Protein AF-A0A7S0AL42-F1 (afdb_monomer_lite)

Radius of gyration: 21.41 Å; chains: 1; bounding box: 40×46×56 Å

Structure (mmCIF, N/CA/C/O backbone):
data_AF-A0A7S0AL42-F1
#
_entry.id   AF-A0A7S0AL42-F1
#
loop_
_atom_site.group_PDB
_atom_site.id
_atom_site.type_symbol
_atom_site.label_atom_id
_atom_site.label_alt_id
_atom_site.label_comp_id
_atom_site.label_asym_id
_atom_site.label_entity_id
_atom_site.label_seq_id
_atom_site.pdbx_PDB_ins_code
_atom_site.Cartn_x
_atom_site.Cartn_y
_atom_site.Cartn_z
_atom_site.occupancy
_atom_site.B_iso_or_equiv
_atom_site.auth_seq_id
_atom_site.auth_comp_id
_atom_site.auth_asym_id
_atom_site.auth_atom_id
_atom_site.pdbx_PDB_model_num
ATOM 1 N N . GLU A 1 1 ? 21.478 26.767 26.392 1.00 42.59 1 GLU A N 1
ATOM 2 C CA . GLU A 1 1 ? 20.459 26.676 25.331 1.00 42.59 1 GLU A CA 1
ATOM 3 C C . GLU A 1 1 ? 21.160 26.581 23.989 1.00 42.59 1 GLU A C 1
ATOM 5 O O . GLU A 1 1 ? 21.676 27.577 23.501 1.00 42.59 1 GLU A O 1
ATOM 10 N N . MET A 1 2 ? 21.287 25.363 23.461 1.00 35.75 2 MET A N 1
ATOM 11 C CA . MET A 1 2 ? 21.634 25.139 22.058 1.00 35.75 2 MET A CA 1
ATOM 12 C C . MET A 1 2 ? 20.312 25.038 21.303 1.00 35.75 2 MET A C 1
ATOM 14 O O . MET A 1 2 ? 19.436 24.282 21.712 1.00 35.75 2 MET A O 1
ATOM 18 N N . MET A 1 3 ? 20.152 25.865 20.275 1.00 39.38 3 MET A N 1
ATOM 19 C CA . MET A 1 3 ? 19.011 25.812 19.370 1.00 39.38 3 MET A CA 1
ATOM 20 C C . MET A 1 3 ? 19.258 24.675 18.378 1.00 39.38 3 MET A C 1
ATOM 22 O O . MET A 1 3 ? 20.154 24.785 17.543 1.00 39.38 3 MET A O 1
ATOM 26 N N . ASP A 1 4 ? 18.471 23.606 18.479 1.00 40.88 4 ASP A N 1
ATOM 27 C CA . ASP A 1 4 ? 18.346 22.609 17.420 1.00 40.88 4 ASP A CA 1
ATOM 28 C C . ASP A 1 4 ? 17.521 23.237 16.295 1.00 40.88 4 ASP A C 1
ATOM 30 O O . ASP A 1 4 ? 16.303 23.398 16.390 1.00 40.88 4 ASP A O 1
ATOM 34 N N . ALA A 1 5 ? 18.215 23.676 15.251 1.00 49.72 5 ALA A N 1
ATOM 35 C CA . ALA A 1 5 ? 17.608 24.117 14.013 1.00 49.72 5 ALA A CA 1
ATOM 36 C C . ALA A 1 5 ? 17.883 23.071 12.933 1.00 49.72 5 ALA A C 1
ATOM 38 O O . ALA A 1 5 ? 19.014 22.613 12.780 1.00 49.72 5 ALA A O 1
ATOM 39 N N . ASP A 1 6 ? 16.836 22.807 12.157 1.00 41.84 6 ASP A N 1
ATOM 40 C CA . ASP A 1 6 ? 16.824 22.074 10.891 1.00 41.84 6 ASP A CA 1
ATOM 41 C C . ASP A 1 6 ? 16.516 20.565 10.977 1.00 41.84 6 ASP A C 1
ATOM 43 O O . ASP A 1 6 ? 17.270 19.701 10.527 1.00 41.84 6 ASP A O 1
ATOM 47 N N . GLU A 1 7 ? 15.309 20.242 11.462 1.00 41.59 7 GLU A N 1
ATOM 48 C CA . GLU A 1 7 ? 14.564 19.082 10.954 1.00 41.59 7 GLU A CA 1
ATOM 49 C C . GLU A 1 7 ? 14.169 19.353 9.493 1.00 41.59 7 GLU A C 1
ATOM 51 O O . GLU A 1 7 ? 13.035 19.709 9.164 1.00 41.59 7 GLU A O 1
ATOM 56 N N . GLY A 1 8 ? 15.148 19.219 8.598 1.00 37.94 8 GLY A N 1
ATOM 57 C CA . GLY A 1 8 ? 14.915 19.231 7.166 1.00 37.94 8 GLY A CA 1
ATOM 58 C C . GLY A 1 8 ? 13.871 18.172 6.818 1.00 37.94 8 GLY A C 1
ATOM 59 O O . GLY A 1 8 ? 14.047 16.988 7.113 1.00 37.94 8 GLY A O 1
ATOM 60 N N . ALA A 1 9 ? 12.775 18.600 6.187 1.00 39.53 9 ALA A N 1
ATOM 61 C CA . ALA A 1 9 ? 11.771 17.701 5.633 1.00 39.53 9 ALA A CA 1
ATOM 62 C C . ALA A 1 9 ? 12.471 16.573 4.850 1.00 39.53 9 ALA A C 1
ATOM 64 O O . ALA A 1 9 ? 13.397 16.871 4.085 1.00 39.53 9 ALA A O 1
ATOM 65 N N . PRO A 1 10 ? 12.067 15.295 5.003 1.00 40.16 10 PRO A N 1
ATOM 66 C CA . PRO A 1 10 ? 12.711 14.208 4.287 1.00 40.16 10 PRO A CA 1
ATOM 67 C C . PRO A 1 10 ? 12.589 14.504 2.797 1.00 40.16 10 PRO A C 1
ATOM 69 O O . PRO A 1 10 ?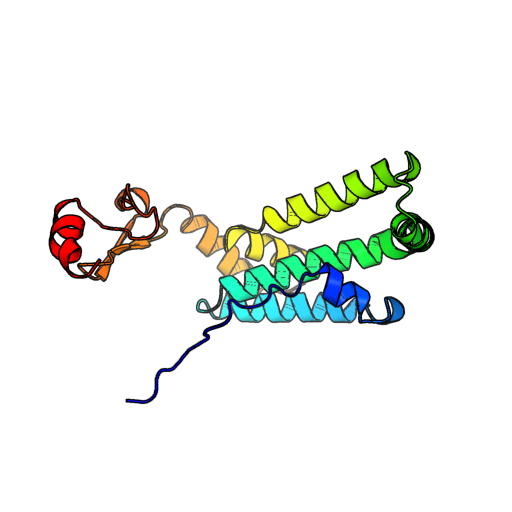 11.487 14.488 2.244 1.00 40.16 10 PRO A O 1
ATOM 72 N N . GLN A 1 11 ? 13.718 14.831 2.159 1.00 42.72 11 GLN A N 1
ATOM 73 C CA . GLN A 1 11 ? 13.777 15.038 0.722 1.00 42.72 11 GLN A CA 1
ATOM 74 C C . GLN A 1 11 ? 13.231 13.765 0.092 1.00 42.72 11 GLN A C 1
ATOM 76 O O . GLN A 1 11 ? 13.840 12.699 0.193 1.00 42.72 11 GLN A O 1
ATOM 81 N N . GLY A 1 12 ? 12.024 13.859 -0.464 1.00 37.91 12 GLY A N 1
ATOM 82 C CA . GLY A 1 12 ? 11.334 12.729 -1.053 1.00 37.91 12 GLY A CA 1
ATOM 83 C C . GLY A 1 12 ? 12.183 12.202 -2.193 1.00 37.91 12 GLY A C 1
ATOM 84 O O . GLY A 1 12 ? 12.142 12.750 -3.291 1.00 37.91 12 GLY A O 1
ATOM 85 N N . PHE A 1 13 ? 12.967 11.161 -1.922 1.00 36.53 13 PHE A N 1
ATOM 86 C CA . PHE A 1 13 ? 13.724 10.449 -2.933 1.00 36.53 13 PHE A CA 1
ATOM 87 C C . PHE A 1 13 ? 12.701 9.890 -3.916 1.00 36.53 13 PHE A C 1
ATOM 89 O O . PHE A 1 13 ? 11.955 8.954 -3.611 1.00 36.53 13 PHE A O 1
ATOM 96 N N . THR A 1 14 ? 12.561 10.550 -5.063 1.00 53.09 14 THR A N 1
ATOM 97 C CA . THR A 1 14 ? 11.543 10.163 -6.032 1.00 53.09 14 THR A CA 1
ATOM 98 C C . THR A 1 14 ? 11.930 8.802 -6.593 1.00 53.09 14 THR A C 1
ATOM 100 O O . THR A 1 14 ? 13.097 8.521 -6.856 1.00 53.09 14 THR A O 1
ATOM 103 N N . PHE A 1 15 ? 10.945 7.936 -6.817 1.00 48.31 15 PHE A N 1
ATOM 104 C CA . PHE A 1 15 ? 11.156 6.645 -7.481 1.00 48.31 15 PHE A CA 1
ATOM 105 C C . PHE A 1 15 ? 11.923 6.799 -8.815 1.00 48.31 15 PHE A C 1
ATOM 107 O O . PHE A 1 15 ? 12.706 5.935 -9.197 1.00 48.31 15 PHE A O 1
ATOM 114 N N . ILE A 1 16 ? 11.757 7.950 -9.474 1.00 44.34 16 ILE A N 1
ATOM 115 C CA . ILE A 1 16 ? 12.491 8.352 -10.676 1.00 44.34 16 ILE A CA 1
ATOM 116 C C . ILE A 1 16 ? 13.994 8.533 -10.399 1.00 44.34 16 ILE A C 1
ATOM 118 O O . ILE A 1 16 ? 14.796 8.065 -11.197 1.00 44.34 16 ILE A O 1
ATOM 122 N N . GLN A 1 17 ? 14.391 9.151 -9.281 1.00 44.81 17 GLN A N 1
ATOM 123 C CA . GLN A 1 17 ? 15.802 9.299 -8.886 1.00 44.81 17 GLN A CA 1
ATOM 124 C C . GLN A 1 17 ? 16.457 7.952 -8.548 1.00 44.81 17 GLN A C 1
ATOM 126 O O . GLN A 1 17 ? 17.592 7.724 -8.955 1.00 44.81 17 GLN A O 1
ATOM 131 N N . TYR A 1 18 ? 15.730 7.035 -7.897 1.00 52.94 18 TYR A N 1
ATOM 132 C CA . TYR A 1 18 ? 16.203 5.660 -7.669 1.00 52.94 18 TYR A CA 1
ATOM 133 C C . TYR A 1 18 ? 16.461 4.922 -8.989 1.00 52.94 18 TYR A C 1
ATOM 135 O O . TYR A 1 18 ? 17.535 4.365 -9.200 1.00 52.94 18 TYR A O 1
ATOM 143 N N . CYS A 1 19 ? 15.510 5.000 -9.923 1.00 51.09 19 CYS A N 1
ATOM 144 C CA . CYS A 1 19 ? 15.640 4.374 -11.239 1.00 51.09 19 CYS A CA 1
ATOM 145 C C . CYS A 1 19 ? 16.678 5.060 -12.147 1.00 51.09 19 CYS A C 1
ATOM 147 O O . CYS A 1 19 ? 17.122 4.455 -13.118 1.00 51.09 19 CYS A O 1
ATOM 149 N N . ALA A 1 20 ? 17.035 6.320 -11.879 1.00 50.38 20 ALA A N 1
ATOM 150 C CA . ALA A 1 20 ? 18.014 7.072 -12.663 1.00 50.38 20 ALA A CA 1
ATOM 151 C C . ALA A 1 20 ? 19.469 6.835 -12.217 1.00 50.38 20 ALA A C 1
ATOM 153 O O . ALA A 1 20 ? 20.377 7.111 -13.000 1.00 50.38 20 ALA A O 1
ATOM 154 N N . GLY A 1 21 ? 19.687 6.362 -10.982 1.00 50.59 21 GLY A N 1
ATOM 155 C CA . GLY A 1 21 ? 21.017 6.117 -10.409 1.00 50.59 21 GLY A CA 1
ATOM 156 C C . GLY A 1 21 ? 21.540 4.686 -10.576 1.00 50.59 21 GLY A C 1
ATOM 157 O O . GLY A 1 21 ? 22.752 4.492 -10.605 1.00 50.59 21 GLY A O 1
ATOM 158 N N . HIS A 1 22 ? 20.653 3.698 -10.723 1.00 51.69 22 HIS A N 1
ATOM 159 C CA . HIS A 1 22 ? 21.032 2.314 -11.014 1.00 51.69 22 HIS A CA 1
ATOM 160 C C . HIS A 1 22 ? 21.021 2.052 -12.522 1.00 51.69 22 HIS A C 1
ATOM 162 O O . HIS A 1 22 ? 20.124 2.501 -13.241 1.00 51.69 22 HIS A O 1
ATOM 168 N N . ASN A 1 23 ? 22.005 1.297 -13.017 1.00 55.41 23 ASN A N 1
ATOM 169 C CA . ASN A 1 23 ? 21.931 0.749 -14.367 1.00 55.41 23 ASN A CA 1
ATOM 170 C C . ASN A 1 23 ? 20.667 -0.119 -14.439 1.00 55.41 23 ASN A C 1
ATOM 172 O O . ASN A 1 23 ? 20.564 -1.112 -13.729 1.00 55.41 23 ASN A O 1
ATOM 176 N N . GLN A 1 24 ? 19.717 0.221 -15.316 1.00 53.25 24 GLN A N 1
ATOM 177 C CA . GLN A 1 24 ? 18.471 -0.543 -15.518 1.00 53.25 24 GLN A CA 1
ATOM 178 C C . GLN A 1 24 ? 18.698 -2.042 -15.797 1.00 53.25 24 GLN A C 1
ATOM 180 O O . GLN A 1 24 ? 17.764 -2.827 -15.690 1.00 53.25 24 GLN A O 1
ATOM 185 N N . ASN A 1 25 ? 19.930 -2.436 -16.132 1.00 55.72 25 ASN A N 1
ATOM 186 C CA . ASN A 1 25 ? 20.353 -3.818 -16.332 1.00 55.72 25 ASN A CA 1
ATOM 187 C C . ASN A 1 25 ? 20.430 -4.653 -15.034 1.00 55.72 25 ASN A C 1
ATOM 189 O O . ASN A 1 25 ? 20.665 -5.850 -15.133 1.00 55.72 25 ASN A O 1
ATOM 193 N N . GLU A 1 26 ? 20.257 -4.054 -13.851 1.00 65.88 26 GLU A N 1
ATOM 194 C CA . GLU A 1 26 ? 20.280 -4.755 -12.551 1.00 65.88 26 GLU A CA 1
ATOM 195 C C . GLU A 1 26 ? 18.881 -4.973 -11.951 1.00 65.88 26 GLU A C 1
ATOM 197 O O . GLU A 1 26 ? 18.748 -5.606 -10.909 1.00 65.88 26 GLU A O 1
ATOM 202 N N . ILE A 1 27 ? 17.826 -4.440 -12.581 1.00 75.94 27 ILE A N 1
ATOM 203 C CA . ILE A 1 27 ? 16.450 -4.669 -12.128 1.00 75.94 27 ILE A CA 1
ATOM 204 C C . ILE A 1 27 ? 15.953 -5.960 -12.769 1.00 75.94 27 ILE A C 1
ATOM 206 O O . ILE A 1 27 ? 15.499 -5.954 -13.914 1.00 75.94 27 ILE A O 1
ATOM 210 N N . ASP A 1 28 ? 16.032 -7.054 -12.022 1.00 84.62 28 ASP A N 1
ATOM 211 C CA . ASP A 1 28 ? 15.552 -8.366 -12.438 1.00 84.62 28 ASP A CA 1
ATOM 212 C C . ASP A 1 28 ? 14.294 -8.806 -11.671 1.00 84.62 28 ASP A C 1
ATOM 214 O O . ASP A 1 28 ? 13.789 -8.133 -10.760 1.00 84.62 28 ASP A O 1
ATOM 218 N N . ASP A 1 29 ? 13.746 -9.944 -12.097 1.00 88.81 29 ASP A N 1
ATOM 219 C CA . ASP A 1 29 ? 12.576 -10.546 -11.465 1.00 88.81 29 ASP A CA 1
ATOM 220 C C . ASP A 1 29 ? 12.865 -10.949 -10.009 1.00 88.81 29 ASP A C 1
ATOM 222 O O . ASP A 1 29 ? 11.959 -10.866 -9.175 1.00 88.81 29 ASP A O 1
ATOM 226 N N . ASP A 1 30 ? 14.108 -11.301 -9.668 1.00 89.75 30 ASP A N 1
ATOM 227 C CA . ASP A 1 30 ? 14.500 -11.709 -8.316 1.00 89.75 30 ASP A CA 1
ATOM 228 C C . ASP A 1 30 ? 14.372 -10.546 -7.327 1.00 89.75 30 ASP A C 1
ATOM 230 O O . ASP A 1 30 ? 13.794 -10.713 -6.248 1.00 89.75 30 ASP A O 1
ATOM 234 N N . MET A 1 31 ? 14.792 -9.335 -7.707 1.00 90.38 31 MET A N 1
ATOM 235 C CA . MET A 1 31 ? 14.595 -8.145 -6.874 1.00 90.38 31 MET A CA 1
ATOM 236 C C . MET A 1 31 ? 13.104 -7.833 -6.659 1.00 90.38 31 MET A C 1
ATOM 238 O O . MET A 1 31 ? 12.690 -7.465 -5.554 1.00 90.38 31 MET A O 1
ATOM 242 N N . ILE A 1 32 ? 12.265 -8.000 -7.690 1.00 93.25 32 ILE A N 1
ATOM 243 C CA . ILE A 1 32 ? 10.809 -7.813 -7.564 1.00 93.25 32 ILE A CA 1
ATOM 244 C C . ILE A 1 32 ? 10.222 -8.841 -6.589 1.00 93.25 32 ILE A C 1
ATOM 246 O O . ILE A 1 32 ? 9.366 -8.490 -5.769 1.00 93.25 32 ILE A O 1
ATOM 250 N N . GLN A 1 33 ? 10.669 -10.097 -6.658 1.00 92.62 33 GLN A N 1
ATOM 251 C CA . GLN A 1 33 ? 10.231 -11.144 -5.737 1.00 92.62 33 GLN A CA 1
ATOM 252 C C . GLN A 1 33 ? 10.698 -10.882 -4.305 1.00 92.62 33 GLN A C 1
ATOM 254 O O . GLN A 1 33 ? 9.899 -11.043 -3.383 1.00 92.62 33 GLN A O 1
ATOM 259 N N . LEU A 1 34 ? 11.929 -10.403 -4.111 1.00 93.00 34 LEU A N 1
ATOM 260 C CA . LEU A 1 34 ? 12.450 -10.035 -2.795 1.00 93.00 34 LEU A CA 1
ATOM 261 C C . LEU A 1 34 ? 11.607 -8.926 -2.150 1.00 93.00 34 LEU A C 1
ATOM 263 O O . LEU A 1 34 ? 11.131 -9.087 -1.031 1.00 93.00 34 LEU A O 1
ATOM 267 N N . LEU A 1 35 ? 11.301 -7.855 -2.889 1.00 94.00 35 LEU A N 1
ATOM 268 C CA . LEU A 1 35 ? 10.435 -6.776 -2.397 1.00 94.00 35 LEU A CA 1
ATOM 269 C C . LEU A 1 35 ? 9.028 -7.262 -2.031 1.00 94.00 35 LEU A C 1
ATOM 271 O O . LEU A 1 35 ? 8.426 -6.775 -1.073 1.00 94.00 35 LEU A O 1
ATOM 275 N N . ARG A 1 36 ? 8.476 -8.209 -2.798 1.00 95.12 36 ARG A N 1
ATOM 276 C CA . ARG A 1 36 ? 7.182 -8.828 -2.481 1.00 95.12 36 ARG A CA 1
ATOM 277 C C . ARG A 1 36 ? 7.275 -9.689 -1.223 1.00 95.12 36 ARG A C 1
ATOM 279 O O . ARG A 1 36 ? 6.356 -9.634 -0.412 1.00 95.12 36 ARG A O 1
ATOM 286 N N . ALA A 1 37 ? 8.354 -10.449 -1.046 1.00 93.81 37 ALA A N 1
ATOM 287 C CA . ALA A 1 37 ? 8.590 -11.247 0.153 1.00 93.81 37 ALA A CA 1
ATOM 288 C C . ALA A 1 37 ? 8.738 -10.360 1.400 1.00 93.81 37 ALA A C 1
ATOM 290 O O . ALA A 1 37 ? 8.083 -10.615 2.409 1.00 93.81 37 ALA A O 1
ATOM 291 N N . ASP A 1 38 ? 9.488 -9.264 1.311 1.00 93.56 38 ASP A N 1
ATOM 292 C CA . ASP A 1 38 ? 9.618 -8.298 2.405 1.00 93.56 38 ASP A CA 1
ATOM 293 C C . ASP A 1 38 ? 8.280 -7.622 2.722 1.00 93.56 38 ASP A C 1
ATOM 295 O O . ASP A 1 38 ? 7.902 -7.494 3.885 1.00 93.56 38 ASP A O 1
ATOM 299 N N . ALA A 1 39 ? 7.490 -7.281 1.698 1.00 94.44 39 ALA A N 1
ATOM 300 C CA . ALA A 1 39 ? 6.140 -6.760 1.896 1.00 94.44 39 ALA A CA 1
ATOM 301 C C . ALA A 1 39 ? 5.213 -7.775 2.595 1.00 94.44 39 ALA A C 1
ATOM 303 O O . ALA A 1 39 ? 4.377 -7.381 3.412 1.00 94.44 39 ALA A O 1
ATOM 304 N N . VAL A 1 40 ? 5.356 -9.074 2.293 1.00 94.56 40 VAL A N 1
ATOM 305 C CA . VAL A 1 40 ? 4.648 -10.164 2.988 1.00 94.56 40 VAL A CA 1
ATOM 306 C C . VAL A 1 40 ? 5.081 -10.241 4.452 1.00 94.56 40 VAL A C 1
ATOM 308 O O . VAL A 1 40 ? 4.235 -10.379 5.330 1.00 94.56 40 VAL A O 1
ATOM 311 N N . ASN A 1 41 ? 6.374 -10.124 4.741 1.00 93.19 41 ASN A N 1
ATOM 312 C CA . ASN A 1 41 ? 6.860 -10.144 6.118 1.00 93.19 41 ASN A CA 1
ATOM 313 C C . ASN A 1 41 ? 6.329 -8.940 6.912 1.00 93.19 41 ASN A C 1
ATOM 315 O O . ASN A 1 41 ? 5.794 -9.121 8.005 1.00 93.19 41 ASN A O 1
ATOM 319 N N . SER A 1 42 ? 6.372 -7.729 6.343 1.00 93.06 42 SER A N 1
ATOM 320 C CA . SER A 1 42 ? 5.836 -6.531 7.003 1.00 93.06 42 SER A CA 1
ATOM 321 C C . SER A 1 42 ? 4.328 -6.621 7.269 1.00 93.06 42 SER A C 1
ATOM 323 O O . SER A 1 42 ? 3.888 -6.215 8.343 1.00 93.06 42 SER A O 1
ATOM 325 N N . ILE A 1 43 ? 3.523 -7.175 6.346 1.00 92.44 43 ILE A N 1
ATOM 326 C CA . ILE A 1 43 ? 2.068 -7.295 6.571 1.00 92.44 43 ILE A CA 1
ATOM 327 C C . ILE A 1 43 ? 1.721 -8.368 7.612 1.00 92.44 43 ILE A C 1
ATOM 329 O O . ILE A 1 43 ? 0.769 -8.198 8.367 1.00 92.44 43 ILE A O 1
ATOM 333 N N . LEU A 1 44 ? 2.494 -9.459 7.688 1.00 91.88 44 LEU A N 1
ATOM 334 C CA . LEU A 1 44 ? 2.297 -10.508 8.698 1.00 91.88 44 LEU A CA 1
ATOM 335 C C . LEU A 1 44 ? 2.649 -10.035 10.114 1.00 91.88 44 LEU A C 1
ATOM 337 O O . LEU A 1 44 ? 2.114 -10.563 11.084 1.00 91.88 44 LEU A O 1
ATOM 341 N N . ASN A 1 45 ? 3.515 -9.030 10.237 1.00 89.56 45 ASN A N 1
ATOM 342 C CA . ASN A 1 45 ? 3.913 -8.480 11.529 1.00 89.56 45 ASN A CA 1
ATOM 343 C C . ASN A 1 45 ? 2.914 -7.454 12.102 1.00 89.56 45 ASN A C 1
ATOM 345 O O . ASN A 1 45 ? 3.099 -7.032 13.239 1.00 89.56 45 ASN A O 1
ATOM 349 N N . HIS A 1 46 ? 1.861 -7.062 11.365 1.00 74.75 46 HIS A N 1
ATOM 350 C CA . HIS A 1 46 ? 0.772 -6.137 11.761 1.00 74.75 46 HIS A CA 1
ATOM 351 C C . HIS A 1 46 ? 1.178 -4.738 12.288 1.00 74.75 46 HIS A C 1
ATOM 353 O O . HIS A 1 46 ? 0.321 -3.874 12.462 1.00 74.75 46 HIS A O 1
ATOM 359 N N . SER A 1 47 ? 2.460 -4.474 12.538 1.00 68.12 47 SER A N 1
ATOM 360 C CA . SER A 1 47 ? 2.992 -3.195 13.020 1.00 68.12 47 SER A CA 1
ATOM 361 C C . SER A 1 47 ? 3.486 -2.285 11.894 1.00 68.12 47 SER A C 1
ATOM 363 O O . SER A 1 47 ? 3.817 -1.128 12.144 1.00 68.12 47 SER A O 1
ATOM 365 N N . GLU A 1 48 ? 3.536 -2.784 10.655 1.00 76.94 48 GLU A N 1
ATOM 366 C CA . GLU A 1 48 ? 4.228 -2.130 9.539 1.00 76.94 48 GLU A CA 1
ATOM 367 C C . GLU A 1 48 ? 3.396 -2.047 8.249 1.00 76.94 48 GLU A C 1
ATOM 369 O O . GLU A 1 48 ? 3.933 -2.104 7.138 1.00 76.94 48 GLU A O 1
ATOM 374 N N . ASP A 1 49 ? 2.082 -1.845 8.358 1.00 80.81 49 ASP A N 1
ATOM 375 C CA . ASP A 1 49 ? 1.190 -1.721 7.192 1.00 80.81 49 ASP A CA 1
ATOM 376 C C . ASP A 1 49 ? 1.660 -0.652 6.188 1.00 80.81 49 ASP A C 1
ATOM 378 O O . ASP A 1 49 ? 1.532 -0.814 4.968 1.00 80.81 49 ASP A O 1
ATOM 382 N N . GLY A 1 50 ? 2.256 0.437 6.688 1.00 87.62 50 GLY A N 1
ATOM 383 C CA . GLY A 1 50 ? 2.857 1.483 5.859 1.00 87.62 50 GLY A CA 1
ATOM 384 C C . GLY A 1 50 ? 4.058 0.994 5.042 1.00 87.62 50 GLY A C 1
ATOM 385 O O . GLY A 1 50 ? 4.178 1.340 3.862 1.00 87.62 50 GLY A O 1
ATOM 386 N N . MET A 1 51 ? 4.917 0.154 5.630 1.00 90.19 51 MET A N 1
ATOM 387 C CA . MET A 1 51 ? 6.075 -0.420 4.940 1.00 90.19 51 MET A CA 1
ATOM 388 C C . MET A 1 51 ? 5.632 -1.458 3.910 1.00 90.19 51 MET A C 1
ATOM 390 O O . MET A 1 51 ? 6.034 -1.365 2.749 1.00 90.19 51 MET A O 1
ATOM 394 N N . ALA A 1 52 ? 4.731 -2.372 4.289 1.00 93.50 52 ALA A N 1
ATOM 395 C CA . ALA A 1 52 ? 4.174 -3.374 3.379 1.00 93.50 52 ALA A CA 1
ATOM 396 C C . ALA A 1 52 ? 3.586 -2.719 2.119 1.00 93.50 52 ALA A C 1
ATOM 398 O O . ALA A 1 52 ? 3.863 -3.132 0.990 1.00 93.50 52 ALA A O 1
ATOM 399 N N . ARG A 1 53 ? 2.834 -1.626 2.300 1.00 93.75 53 ARG A N 1
ATOM 400 C CA . ARG A 1 53 ? 2.283 -0.825 1.202 1.00 93.75 53 ARG A CA 1
ATOM 401 C C . ARG A 1 53 ? 3.367 -0.200 0.330 1.00 93.75 53 ARG A C 1
ATOM 403 O O . ARG A 1 53 ? 3.278 -0.264 -0.898 1.00 93.75 53 ARG A O 1
ATOM 410 N N . LYS A 1 54 ? 4.383 0.418 0.940 1.00 92.06 54 LYS A N 1
ATOM 411 C CA . LYS A 1 54 ? 5.493 1.058 0.219 1.00 92.06 54 LYS A CA 1
ATOM 412 C C . LYS A 1 54 ? 6.235 0.042 -0.650 1.00 92.06 54 LYS A C 1
ATOM 414 O O . LYS A 1 54 ? 6.404 0.288 -1.844 1.00 92.06 54 LYS A O 1
ATOM 419 N N . LEU A 1 55 ? 6.598 -1.106 -0.083 1.00 93.50 55 LEU A N 1
ATOM 420 C CA . LEU A 1 55 ? 7.293 -2.190 -0.779 1.00 93.50 55 LEU A CA 1
ATOM 421 C C . LEU A 1 55 ? 6.442 -2.778 -1.913 1.00 93.50 55 LEU A C 1
ATOM 423 O O . LEU A 1 55 ? 6.918 -2.886 -3.042 1.00 93.50 55 LEU A O 1
ATOM 427 N N . ALA A 1 56 ? 5.154 -3.047 -1.671 1.00 94.81 56 ALA A N 1
ATOM 428 C CA . ALA A 1 56 ? 4.237 -3.543 -2.699 1.00 94.81 56 ALA A CA 1
ATOM 429 C C . ALA A 1 56 ? 4.096 -2.575 -3.890 1.00 94.81 56 ALA A C 1
ATOM 431 O O . ALA A 1 56 ? 4.109 -3.005 -5.047 1.00 94.81 56 ALA A O 1
ATOM 432 N N . ARG A 1 57 ? 4.010 -1.263 -3.623 1.00 93.62 57 ARG A N 1
ATOM 433 C CA . ARG A 1 57 ? 3.961 -0.217 -4.659 1.00 93.62 57 ARG A CA 1
ATOM 434 C C . ARG A 1 57 ? 5.257 -0.138 -5.464 1.00 93.62 57 ARG A C 1
ATOM 436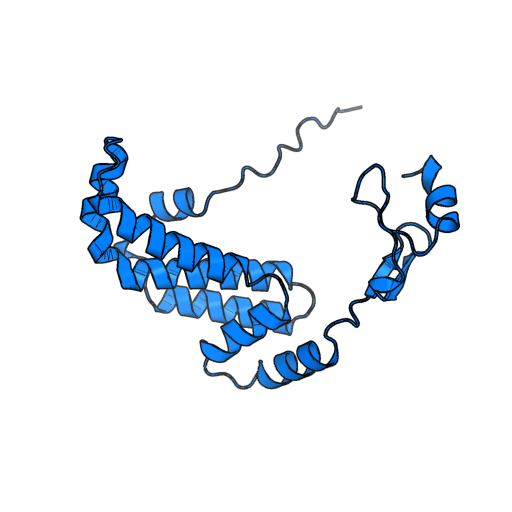 O O . ARG A 1 57 ? 5.194 0.047 -6.677 1.00 93.62 57 ARG A O 1
ATOM 443 N N . ILE A 1 58 ? 6.415 -0.270 -4.813 1.00 90.94 58 ILE A N 1
ATOM 444 C CA . ILE A 1 58 ? 7.717 -0.310 -5.496 1.00 90.94 58 ILE A CA 1
ATOM 445 C C . ILE A 1 58 ? 7.784 -1.549 -6.396 1.00 90.94 58 ILE A C 1
ATOM 447 O O . ILE A 1 58 ? 8.030 -1.400 -7.590 1.00 90.94 58 ILE A O 1
ATOM 451 N N . ALA A 1 59 ? 7.466 -2.736 -5.871 1.00 93.19 59 ALA A N 1
ATOM 452 C CA . ALA A 1 59 ? 7.468 -3.983 -6.637 1.00 93.19 59 ALA A CA 1
ATOM 453 C C . ALA A 1 59 ? 6.565 -3.911 -7.881 1.00 93.19 59 ALA A C 1
ATOM 455 O O . ALA A 1 59 ? 6.979 -4.305 -8.966 1.00 93.19 59 ALA A O 1
ATOM 456 N N . LEU A 1 60 ? 5.353 -3.357 -7.752 1.00 92.12 60 LEU A N 1
ATOM 457 C CA . LEU A 1 60 ? 4.435 -3.190 -8.884 1.00 92.12 60 LEU A CA 1
ATOM 458 C C . LEU A 1 60 ? 4.995 -2.235 -9.953 1.00 92.12 60 LEU A C 1
ATOM 460 O O . LEU A 1 60 ? 4.837 -2.473 -11.150 1.00 92.12 60 LEU A O 1
ATOM 464 N N . ARG A 1 61 ? 5.638 -1.135 -9.542 1.00 87.94 61 ARG A N 1
ATOM 465 C CA . ARG A 1 61 ? 6.248 -0.187 -10.487 1.00 87.94 61 ARG A CA 1
ATOM 466 C C . ARG A 1 61 ? 7.453 -0.803 -11.194 1.00 87.94 61 ARG A C 1
ATOM 468 O O . ARG A 1 61 ? 7.600 -0.597 -12.395 1.00 87.94 61 ARG A O 1
ATOM 475 N N . LEU A 1 62 ? 8.266 -1.579 -10.481 1.00 87.56 62 LEU A N 1
ATOM 476 C CA . LEU A 1 62 ? 9.401 -2.300 -11.057 1.00 87.56 62 LEU A CA 1
ATOM 477 C C . LEU A 1 62 ? 8.953 -3.386 -12.038 1.00 87.56 62 LEU A C 1
ATOM 479 O O . LEU A 1 62 ? 9.492 -3.440 -13.130 1.00 87.56 62 LEU A O 1
ATOM 483 N N . GLU A 1 63 ? 7.909 -4.157 -11.730 1.00 89.44 63 GLU A N 1
ATOM 484 C CA . GLU A 1 63 ? 7.318 -5.131 -12.667 1.00 89.44 63 GLU A CA 1
ATOM 485 C C . GLU A 1 63 ? 6.848 -4.477 -13.973 1.00 89.44 63 GLU A C 1
ATOM 487 O O . GLU A 1 63 ? 6.981 -5.030 -15.064 1.00 89.44 63 GLU A O 1
ATOM 492 N N . MET A 1 64 ? 6.302 -3.265 -13.890 1.00 85.25 64 MET A N 1
ATOM 493 C CA . MET A 1 64 ? 5.931 -2.511 -15.086 1.00 85.25 64 MET A CA 1
ATOM 494 C C . MET A 1 64 ? 7.168 -2.018 -15.848 1.00 85.25 64 MET A C 1
ATOM 496 O O . MET A 1 64 ? 7.166 -2.010 -17.080 1.00 85.25 64 MET A O 1
ATOM 500 N N . LEU A 1 65 ? 8.230 -1.634 -15.140 1.00 82.38 65 LEU A N 1
ATOM 501 C CA . LEU A 1 65 ? 9.497 -1.273 -15.765 1.00 82.38 65 LEU A CA 1
ATOM 502 C C . LEU A 1 65 ? 10.177 -2.474 -16.421 1.00 82.38 65 LEU A C 1
ATOM 504 O O . LEU A 1 65 ? 10.660 -2.309 -17.528 1.00 82.38 65 LEU A O 1
ATOM 508 N N . THR A 1 66 ? 10.175 -3.670 -15.833 1.00 84.81 66 THR A N 1
ATOM 509 C CA . THR A 1 66 ? 10.775 -4.855 -16.471 1.00 84.81 66 THR A CA 1
ATOM 510 C C . THR A 1 66 ? 9.951 -5.309 -17.670 1.00 84.81 66 THR A C 1
ATOM 512 O O . THR A 1 66 ? 10.491 -5.549 -18.746 1.00 84.81 66 THR A O 1
ATOM 515 N N . LYS A 1 67 ? 8.618 -5.323 -17.545 1.00 85.69 67 LYS A N 1
ATOM 516 C CA . LYS A 1 67 ? 7.724 -5.787 -18.614 1.00 85.69 67 LYS A CA 1
ATOM 517 C C . LYS A 1 67 ? 7.739 -4.914 -19.867 1.00 85.69 67 LYS A C 1
ATOM 519 O O . LYS A 1 67 ? 7.551 -5.422 -20.971 1.00 85.69 67 LYS A O 1
ATOM 524 N N . TYR A 1 68 ? 7.877 -3.603 -19.703 1.00 81.88 68 TYR A N 1
ATOM 525 C CA . TYR A 1 68 ? 7.782 -2.660 -20.819 1.00 81.88 68 TYR A CA 1
ATOM 526 C C . TYR A 1 68 ? 9.098 -1.892 -21.066 1.00 81.88 68 TYR A C 1
ATOM 528 O O . TYR A 1 68 ? 9.209 -1.188 -22.065 1.00 81.88 68 TYR A O 1
ATOM 536 N N . GLY A 1 69 ? 10.102 -2.067 -20.198 1.00 77.12 69 GLY A N 1
ATOM 537 C CA . GLY A 1 69 ? 11.414 -1.400 -20.141 1.00 77.12 69 GLY A CA 1
ATOM 538 C C . GLY A 1 69 ? 12.106 -1.198 -21.471 1.00 77.12 69 GLY A C 1
ATOM 539 O O . GLY A 1 69 ? 12.461 -0.077 -21.839 1.00 77.12 69 GLY A O 1
ATOM 540 N N . ASP A 1 70 ? 12.268 -2.290 -22.210 1.00 79.25 70 ASP A N 1
ATOM 541 C CA . ASP A 1 70 ? 12.998 -2.287 -23.474 1.00 79.25 70 ASP A CA 1
ATOM 542 C C . ASP A 1 70 ? 12.300 -1.463 -24.558 1.00 79.25 70 ASP A C 1
ATOM 544 O O . ASP A 1 70 ? 12.969 -0.805 -25.354 1.00 79.25 70 ASP A O 1
ATOM 548 N N . GLN A 1 71 ? 10.964 -1.407 -24.537 1.00 73.31 71 GLN A N 1
ATOM 549 C CA . GLN A 1 71 ? 10.187 -0.548 -25.436 1.00 73.31 71 GLN A CA 1
ATOM 550 C C . GLN A 1 71 ? 10.373 0.941 -25.095 1.00 73.31 71 GLN A C 1
ATOM 552 O O . GLN A 1 71 ? 10.157 1.802 -25.946 1.00 73.31 71 GLN A O 1
ATOM 557 N N . TRP A 1 72 ? 10.804 1.259 -23.867 1.00 69.75 72 TRP A N 1
ATOM 558 C CA . TRP A 1 72 ? 10.981 2.632 -23.388 1.00 69.75 72 TRP A CA 1
ATOM 559 C C . TRP A 1 72 ? 12.397 3.185 -23.549 1.00 69.75 72 TRP A C 1
ATOM 561 O O . TRP A 1 72 ? 12.553 4.406 -23.546 1.00 69.75 72 TRP A O 1
ATOM 571 N N . LYS A 1 73 ? 13.433 2.342 -23.676 1.00 72.12 73 LYS A N 1
ATOM 572 C CA . LYS A 1 73 ? 14.839 2.794 -23.765 1.00 72.12 73 LYS A CA 1
ATOM 573 C C . LYS A 1 73 ? 15.056 3.909 -24.813 1.00 72.12 73 LYS A C 1
ATOM 575 O O . LYS A 1 73 ? 15.660 4.920 -24.450 1.00 72.12 73 LYS A O 1
ATOM 580 N N . PRO A 1 74 ? 14.513 3.823 -26.048 1.00 67.50 74 PRO A N 1
ATOM 581 C CA . PRO A 1 74 ? 14.648 4.891 -27.049 1.00 67.50 74 PRO A CA 1
ATOM 582 C C . PRO A 1 74 ? 13.876 6.172 -26.688 1.00 67.50 74 PRO A C 1
ATOM 584 O O . PRO A 1 74 ? 14.288 7.280 -27.034 1.00 67.50 74 PRO A O 1
ATOM 587 N N . LEU A 1 75 ? 12.762 6.033 -25.966 1.00 63.91 75 LEU A N 1
ATOM 588 C CA . LEU A 1 75 ? 11.871 7.130 -25.585 1.00 63.91 75 LEU A CA 1
ATOM 589 C C . LEU A 1 75 ? 12.439 7.951 -24.417 1.00 63.91 75 LEU A C 1
ATOM 591 O O . LEU A 1 75 ? 12.354 9.177 -24.423 1.00 63.91 75 LEU A O 1
ATOM 595 N N . ILE A 1 76 ? 13.104 7.309 -23.450 1.00 64.12 76 ILE A N 1
ATOM 596 C CA . ILE A 1 76 ? 13.773 7.999 -22.329 1.00 64.12 76 ILE A CA 1
ATOM 597 C C . ILE A 1 76 ? 14.872 8.947 -22.840 1.00 64.12 76 ILE A C 1
ATOM 599 O O . ILE A 1 76 ? 15.021 10.055 -22.316 1.00 64.12 76 ILE A O 1
ATOM 603 N N . SER A 1 77 ? 15.611 8.565 -23.889 1.00 63.78 77 SER A N 1
ATOM 604 C CA . SER A 1 77 ? 16.585 9.462 -24.528 1.00 63.78 77 SER A CA 1
ATOM 605 C C . SER A 1 77 ? 15.943 10.678 -25.202 1.00 63.78 77 SER A C 1
ATOM 607 O O . SER A 1 77 ? 16.545 11.748 -25.199 1.00 63.78 77 SER A O 1
ATOM 609 N N . GLN A 1 78 ? 14.718 10.554 -25.724 1.00 63.94 78 GLN A N 1
ATOM 610 C CA . GLN A 1 78 ? 13.989 11.668 -26.345 1.00 63.94 78 GLN A CA 1
ATOM 611 C C . GLN A 1 78 ? 13.405 12.633 -25.300 1.00 63.94 78 GLN A C 1
ATOM 613 O O . GLN A 1 78 ? 13.457 13.850 -25.485 1.00 63.94 78 GLN A O 1
ATOM 618 N N . VAL A 1 79 ? 12.936 12.119 -24.154 1.00 60.56 79 VAL A N 1
ATOM 619 C CA . VAL A 1 79 ? 12.431 12.939 -23.033 1.00 60.56 79 VAL A CA 1
ATOM 620 C C . VAL A 1 79 ? 13.517 13.865 -22.474 1.00 60.56 79 VAL A C 1
ATOM 622 O O . VAL A 1 79 ? 13.228 15.019 -22.150 1.00 60.56 79 VAL A O 1
ATOM 625 N N . LYS A 1 80 ? 14.783 13.417 -22.430 1.00 59.56 80 LYS A N 1
ATOM 626 C CA . LYS A 1 80 ? 15.925 14.270 -22.041 1.00 59.56 80 LYS A CA 1
ATOM 627 C C . LYS A 1 80 ? 16.075 15.513 -22.932 1.00 59.56 80 LYS A C 1
ATOM 629 O O . LYS A 1 80 ? 16.560 16.535 -22.455 1.00 59.56 80 LYS A O 1
ATOM 634 N N . ASN A 1 81 ? 15.581 15.459 -24.170 1.00 61.59 81 ASN A N 1
ATOM 635 C CA . ASN A 1 81 ? 15.630 16.557 -25.137 1.00 61.59 81 ASN A CA 1
ATOM 636 C C . ASN A 1 81 ? 14.347 17.418 -25.159 1.00 61.59 81 ASN A C 1
ATOM 638 O O . ASN A 1 81 ? 14.207 18.275 -26.028 1.00 61.59 81 ASN A O 1
ATOM 642 N N . ARG A 1 82 ? 13.411 17.218 -24.212 1.00 54.75 82 ARG A N 1
ATOM 643 C CA . ARG A 1 82 ? 12.134 17.958 -24.072 1.00 54.75 82 ARG A CA 1
ATOM 644 C C . ARG A 1 82 ? 11.229 17.972 -25.316 1.00 54.75 82 ARG A C 1
ATOM 646 O O . ARG A 1 82 ? 10.347 18.821 -25.414 1.00 54.75 82 ARG A O 1
ATOM 653 N N . GLN A 1 83 ? 11.384 17.030 -26.242 1.00 58.41 83 GLN A N 1
ATOM 654 C CA . GLN A 1 83 ? 10.400 16.816 -27.302 1.00 58.41 83 GLN A CA 1
ATOM 655 C C . GLN A 1 83 ? 9.376 15.796 -26.808 1.00 58.41 83 GLN A C 1
ATOM 657 O O . GLN A 1 83 ? 9.608 14.591 -26.850 1.00 58.41 83 GLN A O 1
ATOM 662 N N . ALA A 1 84 ? 8.249 16.285 -26.291 1.00 56.31 84 ALA A N 1
ATOM 663 C CA . ALA A 1 84 ? 7.080 15.446 -26.076 1.00 56.31 84 ALA A CA 1
ATOM 664 C C . ALA A 1 84 ? 6.464 15.140 -27.452 1.00 56.31 84 ALA A C 1
ATOM 666 O O . ALA A 1 84 ? 5.651 15.913 -27.949 1.00 56.31 84 ALA A O 1
ATOM 667 N N . SER A 1 85 ? 6.924 14.075 -28.109 1.00 64.00 85 SER A N 1
ATOM 668 C CA . SER A 1 85 ? 6.322 13.586 -29.350 1.00 64.00 85 SER A CA 1
ATOM 669 C C . SER A 1 85 ? 5.037 12.808 -29.044 1.00 64.00 85 SER A C 1
ATOM 671 O O . SER A 1 85 ? 4.898 12.213 -27.972 1.00 64.00 85 SER A O 1
ATOM 673 N N . ASP A 1 86 ? 4.104 12.758 -30.000 1.00 71.75 86 ASP A N 1
ATOM 674 C CA . ASP A 1 86 ? 2.892 11.925 -29.912 1.00 71.75 86 ASP A CA 1
ATOM 675 C C . ASP A 1 86 ? 3.215 1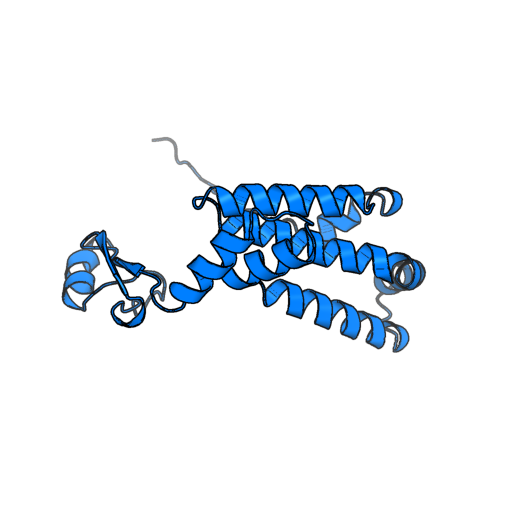0.432 -29.673 1.00 71.75 86 ASP A C 1
ATOM 677 O O . ASP A 1 86 ? 2.397 9.679 -29.139 1.00 71.75 86 ASP A O 1
ATOM 681 N N . GLU A 1 87 ? 4.449 10.011 -29.973 1.00 67.88 87 GLU A N 1
ATOM 682 C CA 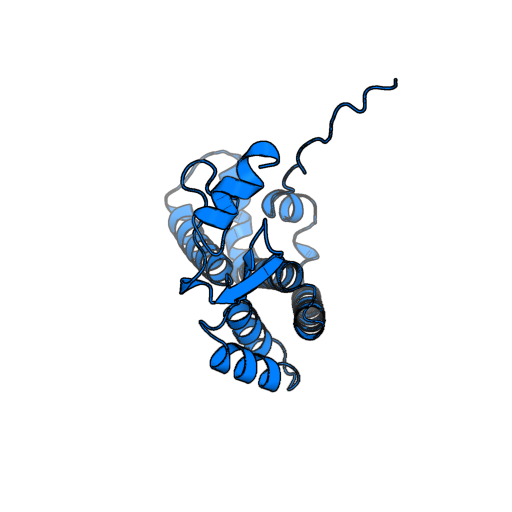. GLU A 1 87 ? 4.987 8.674 -29.703 1.00 67.88 87 GLU A CA 1
ATOM 683 C C . GLU A 1 87 ? 5.115 8.359 -28.197 1.00 67.88 87 GLU A C 1
ATOM 685 O O . GLU A 1 87 ? 5.109 7.190 -27.808 1.00 67.88 87 GLU A O 1
ATOM 690 N N . LEU A 1 88 ? 5.160 9.375 -27.322 1.00 68.31 88 LEU A N 1
ATOM 691 C CA . LEU A 1 88 ? 5.194 9.219 -25.858 1.00 68.31 88 LEU A CA 1
ATOM 692 C C . LEU A 1 88 ? 3.797 9.088 -25.225 1.00 68.31 88 LEU A C 1
ATOM 694 O O . LEU A 1 88 ? 3.677 8.731 -24.049 1.00 68.31 88 LEU A O 1
ATOM 698 N N . LEU A 1 89 ? 2.714 9.341 -25.963 1.00 72.94 89 LEU A N 1
ATOM 699 C CA . LEU A 1 89 ? 1.356 9.270 -25.415 1.00 72.94 89 LEU A CA 1
ATOM 700 C C . LEU A 1 89 ? 0.962 7.845 -24.964 1.00 72.94 89 LEU A C 1
ATOM 702 O O . LEU A 1 89 ? 0.409 7.691 -23.865 1.00 72.94 89 LEU A O 1
ATOM 706 N N . PRO A 1 90 ? 1.275 6.771 -25.722 1.00 74.19 90 PRO A N 1
ATOM 707 C CA . PRO A 1 90 ? 1.067 5.405 -25.253 1.00 74.19 90 PRO A CA 1
ATOM 708 C C . PRO A 1 90 ? 1.854 5.105 -23.972 1.00 74.19 90 PRO A C 1
ATOM 710 O O . PRO A 1 90 ? 1.315 4.430 -23.091 1.00 74.19 90 PRO A O 1
ATOM 713 N N . PHE A 1 91 ? 3.071 5.646 -23.823 1.00 73.19 91 PHE A N 1
ATOM 714 C CA . PHE A 1 91 ? 3.878 5.521 -22.602 1.00 73.19 91 PHE A CA 1
ATOM 715 C C . PHE A 1 91 ? 3.187 6.132 -21.395 1.00 73.19 91 PHE A C 1
ATOM 717 O O . PHE A 1 91 ? 2.926 5.433 -20.412 1.00 73.19 91 PHE A O 1
ATOM 724 N N . ALA A 1 92 ? 2.824 7.410 -21.500 1.00 72.81 92 ALA A N 1
ATOM 725 C CA . ALA A 1 92 ? 2.128 8.124 -20.440 1.00 72.81 92 ALA A CA 1
ATOM 726 C C . ALA A 1 92 ? 0.843 7.388 -20.027 1.00 72.81 92 ALA A C 1
ATOM 728 O O . ALA A 1 92 ? 0.529 7.297 -18.843 1.00 72.81 92 ALA A O 1
ATOM 729 N N . LYS A 1 93 ? 0.142 6.766 -20.984 1.00 80.19 93 LYS A N 1
ATOM 730 C CA . LYS A 1 93 ? -1.053 5.960 -20.711 1.00 80.19 93 LYS A CA 1
ATOM 731 C C . LYS A 1 93 ? -0.749 4.656 -19.962 1.00 80.19 93 LYS A C 1
ATOM 733 O O . LYS A 1 93 ? -1.502 4.296 -19.058 1.00 80.19 93 LYS A O 1
ATOM 738 N N . HIS A 1 94 ? 0.313 3.929 -20.315 1.00 77.50 94 HIS A N 1
ATOM 739 C CA . HIS A 1 94 ? 0.680 2.674 -19.638 1.00 77.50 94 HIS A CA 1
ATOM 740 C C . HIS A 1 94 ? 1.233 2.928 -18.236 1.00 77.50 94 HIS A C 1
ATOM 742 O O . HIS A 1 94 ? 0.802 2.270 -17.287 1.00 77.50 94 HIS A O 1
ATOM 748 N N . MET A 1 95 ? 2.111 3.922 -18.089 1.00 75.25 95 MET A N 1
ATOM 749 C CA . MET A 1 95 ? 2.613 4.355 -16.786 1.00 75.25 95 MET A CA 1
ATOM 750 C C . MET A 1 95 ? 1.508 4.964 -15.934 1.00 75.25 95 MET A C 1
ATOM 752 O O . MET A 1 95 ? 1.413 4.636 -14.761 1.00 75.25 95 MET A O 1
ATOM 756 N N . GLY A 1 96 ? 0.608 5.757 -16.516 1.00 77.38 96 GLY A N 1
ATOM 757 C CA . GLY A 1 96 ? -0.564 6.275 -15.812 1.00 77.38 96 GLY A CA 1
ATOM 758 C C . GLY A 1 96 ? -1.419 5.152 -15.225 1.00 77.38 96 GLY A C 1
ATOM 759 O O . GLY A 1 96 ? -1.783 5.206 -14.056 1.00 77.38 96 GLY A O 1
ATOM 760 N N . LYS A 1 97 ? -1.652 4.070 -15.984 1.00 80.06 97 LYS A N 1
ATOM 761 C CA . LYS A 1 97 ? -2.343 2.872 -15.472 1.00 80.06 97 LYS A CA 1
ATOM 762 C C . LYS A 1 97 ? -1.551 2.145 -14.381 1.00 80.06 97 LYS A C 1
ATOM 764 O O . LYS A 1 97 ? -2.160 1.631 -13.448 1.00 80.06 97 LYS A O 1
ATOM 769 N N . ALA A 1 98 ? -0.226 2.048 -14.504 1.00 76.44 98 ALA A N 1
ATOM 770 C CA . ALA A 1 98 ? 0.638 1.439 -13.487 1.00 76.44 98 ALA A CA 1
ATOM 771 C C . ALA A 1 98 ? 0.591 2.221 -12.175 1.00 76.44 98 ALA A C 1
ATOM 773 O O . ALA A 1 98 ? 0.348 1.649 -11.117 1.00 76.44 98 ALA A O 1
ATOM 774 N N . THR A 1 99 ? 0.787 3.533 -12.275 1.00 77.62 99 THR A N 1
ATOM 775 C CA . THR A 1 99 ? 0.728 4.480 -11.170 1.00 77.62 99 THR A CA 1
ATOM 776 C C . THR A 1 99 ? -0.641 4.425 -10.517 1.00 77.62 99 THR A C 1
ATOM 778 O O . THR A 1 99 ? -0.704 4.142 -9.333 1.00 77.62 99 THR A O 1
ATOM 781 N N . GLN A 1 100 ? -1.726 4.494 -11.293 1.00 81.75 100 GLN A N 1
ATOM 782 C CA . GLN A 1 100 ? -3.083 4.345 -10.768 1.00 81.75 100 GLN A CA 1
ATOM 783 C C . GLN A 1 100 ? -3.279 3.015 -10.024 1.00 81.75 100 GLN A C 1
ATOM 785 O O . GLN A 1 100 ? -3.865 2.990 -8.948 1.00 81.75 100 GLN A O 1
ATOM 790 N N . LYS A 1 101 ? -2.776 1.893 -10.557 1.00 84.31 101 LYS A N 1
ATOM 791 C CA . LYS A 1 101 ? -2.843 0.600 -9.855 1.00 84.31 101 LYS A CA 1
ATOM 792 C C . LYS A 1 101 ? -2.030 0.589 -8.560 1.00 84.31 101 LYS A C 1
ATOM 794 O O . LYS A 1 101 ? -2.478 -0.025 -7.600 1.00 84.31 101 LYS A O 1
ATOM 799 N N . ALA A 1 102 ? -0.853 1.214 -8.543 1.00 84.44 102 ALA A N 1
ATOM 800 C CA . ALA A 1 102 ? -0.027 1.335 -7.344 1.00 84.44 102 ALA A CA 1
ATOM 801 C C . ALA A 1 102 ? -0.706 2.226 -6.301 1.00 84.44 102 ALA A C 1
ATOM 803 O O . ALA A 1 102 ? -0.708 1.906 -5.113 1.00 84.44 102 ALA A O 1
ATOM 804 N N . ASP A 1 103 ? -1.307 3.319 -6.750 1.00 79.94 103 ASP A N 1
ATOM 805 C CA . ASP A 1 103 ? -2.001 4.271 -5.898 1.00 79.94 103 ASP A CA 1
ATOM 806 C C . ASP A 1 103 ? -3.222 3.599 -5.267 1.00 79.94 103 ASP A C 1
ATOM 808 O O . ASP A 1 103 ? -3.331 3.644 -4.049 1.00 79.94 103 ASP A O 1
ATOM 812 N N . ASN A 1 104 ? -3.973 2.789 -6.025 1.00 85.75 104 ASN A N 1
ATOM 813 C CA . ASN A 1 104 ? -5.065 1.934 -5.530 1.00 85.75 104 ASN A CA 1
ATOM 814 C C . ASN A 1 104 ? -4.638 0.836 -4.529 1.00 85.75 104 ASN A C 1
ATOM 816 O O . ASN A 1 104 ? -5.481 0.068 -4.075 1.00 85.75 104 ASN A O 1
ATOM 820 N N . LEU A 1 105 ? -3.351 0.692 -4.198 1.00 91.94 105 LEU A N 1
ATOM 821 C CA . LEU A 1 105 ? -2.919 -0.082 -3.031 1.00 91.94 105 LEU A CA 1
ATOM 822 C C . LEU A 1 105 ? -2.946 0.834 -1.800 1.00 91.94 105 LEU A C 1
ATOM 824 O O . LEU A 1 105 ? -1.892 1.157 -1.251 1.00 91.94 105 LEU A O 1
ATOM 828 N N . GLU A 1 106 ? -4.125 1.326 -1.417 1.00 86.50 106 GLU A N 1
ATOM 829 C CA . GLU A 1 106 ? -4.279 2.270 -0.299 1.00 86.50 106 GLU A CA 1
ATOM 830 C C . GLU A 1 106 ? -4.512 1.552 1.020 1.00 86.50 106 GLU A C 1
ATOM 832 O O . GLU A 1 106 ? -3.999 1.966 2.057 1.00 86.50 106 GLU A O 1
ATOM 837 N N . THR A 1 107 ? -5.255 0.453 0.986 1.00 89.25 107 THR A N 1
ATOM 838 C CA . THR A 1 107 ? -5.649 -0.274 2.192 1.00 89.25 107 THR A CA 1
ATOM 839 C C . THR A 1 107 ? -4.775 -1.511 2.413 1.00 89.25 107 THR A C 1
ATOM 841 O O . THR A 1 107 ? -4.307 -2.121 1.443 1.00 89.25 107 THR A O 1
ATOM 844 N N . PRO A 1 108 ? -4.589 -1.962 3.671 1.00 91.00 108 PRO A N 1
ATOM 845 C CA . PRO A 1 108 ? -3.939 -3.245 3.953 1.00 91.00 108 PRO A CA 1
ATOM 846 C C . PRO A 1 108 ? -4.586 -4.406 3.184 1.00 91.00 108 PRO A C 1
ATOM 848 O O . PRO A 1 108 ? -3.898 -5.299 2.693 1.00 91.00 108 PRO A O 1
ATOM 851 N N . LEU A 1 109 ? -5.911 -4.364 2.991 1.00 92.25 109 LEU A N 1
ATOM 852 C CA . LEU A 1 109 ? -6.643 -5.385 2.242 1.00 92.25 109 LEU A CA 1
ATOM 853 C C . LEU A 1 109 ? -6.234 -5.445 0.762 1.00 92.25 109 LEU A C 1
ATOM 855 O O . LEU A 1 109 ? -6.120 -6.535 0.195 1.00 92.25 109 LEU A O 1
ATOM 859 N N . GLU A 1 110 ? -6.052 -4.299 0.109 1.00 93.31 110 GLU A N 1
ATOM 860 C CA . GLU A 1 110 ? -5.613 -4.242 -1.291 1.00 93.31 110 GLU A CA 1
ATOM 861 C C . GLU A 1 110 ? -4.173 -4.720 -1.441 1.00 93.31 110 GLU A C 1
ATOM 863 O O . GLU A 1 110 ? -3.890 -5.516 -2.340 1.00 93.31 110 GLU A O 1
ATOM 868 N N . VAL A 1 111 ? -3.297 -4.317 -0.516 1.00 94.69 111 VAL A N 1
ATOM 869 C CA . VAL A 1 111 ? -1.911 -4.798 -0.444 1.00 94.69 111 VAL A CA 1
ATOM 870 C C . VAL A 1 111 ? -1.885 -6.319 -0.274 1.00 94.69 111 VAL A C 1
ATOM 872 O O . VAL A 1 111 ? -1.257 -7.008 -1.076 1.00 94.69 111 VAL A O 1
ATOM 875 N N . ALA A 1 112 ? -2.637 -6.869 0.684 1.00 94.69 112 ALA A N 1
ATOM 876 C CA . ALA A 1 112 ? -2.708 -8.309 0.931 1.00 94.69 112 ALA A CA 1
ATOM 877 C C . ALA A 1 112 ? -3.202 -9.090 -0.298 1.00 94.69 112 ALA A C 1
ATOM 879 O O . ALA A 1 112 ? -2.636 -10.125 -0.650 1.00 94.69 112 ALA A O 1
ATOM 880 N N . LYS A 1 113 ? -4.234 -8.591 -0.995 1.00 94.44 113 LYS A N 1
ATOM 881 C CA . LYS A 1 113 ? -4.735 -9.203 -2.240 1.00 94.44 113 LYS A CA 1
ATOM 882 C C . LYS A 1 113 ? -3.689 -9.183 -3.350 1.00 94.44 113 LYS A C 1
ATOM 884 O O . LYS A 1 113 ? -3.550 -10.175 -4.066 1.00 94.44 113 LYS A O 1
ATOM 889 N N . TYR A 1 114 ? -2.991 -8.060 -3.515 1.00 95.44 114 TYR A N 1
ATOM 890 C CA . TYR A 1 114 ? -1.917 -7.941 -4.492 1.00 95.44 114 TYR A CA 1
ATOM 891 C C . TYR A 1 114 ? -0.798 -8.939 -4.188 1.00 95.44 114 TYR A C 1
ATOM 893 O O . TYR A 1 114 ? -0.437 -9.717 -5.068 1.00 95.44 114 TYR A O 1
ATOM 901 N N . LEU A 1 115 ? -0.303 -8.980 -2.950 1.00 95.44 115 LEU A N 1
ATOM 902 C CA . LEU A 1 115 ? 0.782 -9.877 -2.557 1.00 95.44 115 LEU A CA 1
ATOM 903 C C . LEU A 1 115 ? 0.375 -11.349 -2.673 1.00 95.44 115 LEU A C 1
ATOM 905 O O . LEU A 1 115 ? 1.115 -12.128 -3.257 1.00 95.44 115 LEU A O 1
ATOM 909 N N . HIS A 1 116 ? -0.833 -11.723 -2.240 1.00 95.25 116 HIS A N 1
ATOM 910 C CA . HIS A 1 116 ? -1.322 -13.102 -2.351 1.00 95.25 116 HIS A CA 1
ATOM 911 C C . HIS A 1 116 ? -1.415 -13.587 -3.804 1.00 95.25 116 HIS A C 1
ATOM 913 O O . HIS A 1 116 ? -1.241 -14.769 -4.080 1.00 95.25 116 HIS A O 1
ATOM 919 N N . LYS A 1 117 ? -1.675 -12.676 -4.749 1.00 95.38 117 LYS A N 1
ATOM 920 C CA . LYS A 1 117 ? -1.704 -13.004 -6.177 1.00 95.38 117 LYS A CA 1
ATOM 921 C C . LYS A 1 117 ? -0.307 -13.262 -6.759 1.00 95.38 117 LYS A C 1
ATOM 923 O O . LYS A 1 117 ? -0.208 -13.998 -7.737 1.00 95.38 117 LYS A O 1
ATOM 928 N N . HIS A 1 118 ? 0.736 -12.637 -6.215 1.00 94.88 118 HIS A N 1
ATOM 929 C CA . HIS A 1 118 ? 2.077 -12.645 -6.815 1.00 94.88 118 HIS A CA 1
ATOM 930 C C . HIS A 1 118 ? 3.114 -13.439 -6.017 1.00 94.88 118 HIS A C 1
ATOM 932 O O . HIS A 1 118 ? 4.157 -13.771 -6.568 1.00 94.88 118 HIS A O 1
ATOM 938 N N . VAL A 1 119 ? 2.831 -13.762 -4.755 1.00 94.06 119 VAL A N 1
ATOM 939 C CA . VAL A 1 119 ? 3.674 -14.603 -3.905 1.00 94.06 119 VAL A CA 1
ATOM 940 C C . VAL A 1 119 ? 2.955 -15.936 -3.695 1.00 94.06 119 VAL A C 1
ATOM 942 O O . VAL A 1 119 ? 1.859 -15.940 -3.127 1.00 94.06 119 VAL A O 1
ATOM 945 N N . PRO A 1 120 ? 3.533 -17.072 -4.126 1.00 87.38 120 PRO A N 1
ATOM 946 C CA . PRO A 1 120 ? 2.900 -18.386 -4.046 1.00 87.38 120 PRO A CA 1
ATOM 947 C C . PRO A 1 120 ? 2.967 -18.963 -2.620 1.00 87.38 120 PRO A C 1
ATOM 949 O O . PRO A 1 120 ? 3.478 -20.058 -2.403 1.00 87.38 120 PRO A O 1
ATOM 952 N N . CYS A 1 121 ? 2.466 -18.228 -1.625 1.00 87.50 121 CYS A N 1
ATOM 953 C CA . CYS A 1 121 ? 2.401 -18.673 -0.237 1.00 87.50 121 CYS A CA 1
ATOM 954 C C . CYS A 1 121 ? 0.960 -18.668 0.297 1.00 87.50 121 CYS A C 1
ATOM 956 O O . CYS A 1 121 ? 0.126 -17.825 -0.046 1.00 87.50 121 CYS A O 1
ATOM 958 N N . GLY A 1 122 ? 0.663 -19.622 1.184 1.00 90.44 122 GLY A N 1
ATOM 959 C CA . GLY A 1 122 ? -0.617 -19.690 1.895 1.00 90.44 122 GLY A CA 1
ATOM 960 C C . GLY A 1 122 ? -0.736 -18.690 3.050 1.00 90.44 122 GLY A C 1
ATOM 961 O O . GLY A 1 122 ? -1.841 -18.473 3.546 1.00 90.44 122 GLY A O 1
ATOM 962 N N . CYS A 1 123 ? 0.373 -18.059 3.455 1.00 91.31 123 CYS A N 1
ATOM 963 C CA . CYS A 1 123 ? 0.461 -17.208 4.647 1.00 91.31 123 CYS A CA 1
ATOM 964 C C . CYS A 1 123 ? -0.529 -16.035 4.612 1.00 91.31 123 CYS A C 1
ATOM 966 O O . CYS A 1 123 ? -1.098 -15.663 5.632 1.00 91.31 123 CYS A O 1
ATOM 968 N N . LEU A 1 124 ? -0.799 -15.490 3.422 1.00 93.75 124 LEU A N 1
ATOM 969 C CA . LEU A 1 124 ? -1.704 -14.354 3.258 1.00 93.75 124 LEU A CA 1
ATOM 970 C C . LEU A 1 124 ? -3.186 -14.727 3.179 1.00 93.75 124 LEU A C 1
ATOM 972 O O . LEU A 1 124 ? -4.035 -13.839 3.241 1.00 93.75 124 LEU A O 1
ATOM 976 N N . LEU A 1 125 ? -3.539 -16.010 3.053 1.00 93.69 125 LEU A N 1
ATOM 977 C CA . LEU A 1 125 ? -4.943 -16.404 2.922 1.00 93.69 125 LEU A CA 1
ATOM 978 C C . LEU A 1 125 ? -5.745 -16.059 4.187 1.00 93.69 125 LEU A C 1
ATOM 980 O O . LEU A 1 125 ? -6.885 -15.601 4.083 1.00 93.69 125 LEU A O 1
ATOM 984 N N . GLY A 1 126 ? -5.144 -16.265 5.365 1.00 92.56 126 GLY A N 1
ATOM 985 C CA . GLY A 1 126 ? -5.723 -15.878 6.654 1.00 92.56 126 GLY A CA 1
ATOM 986 C C . GLY A 1 126 ? -5.896 -14.365 6.755 1.00 92.56 126 GLY A C 1
ATOM 987 O O . GLY A 1 126 ? -7.014 -13.892 6.946 1.00 92.56 126 GLY A O 1
ATOM 988 N N . VAL A 1 127 ? -4.821 -13.620 6.479 1.00 92.25 127 VAL A N 1
ATOM 989 C CA . VAL A 1 127 ? -4.790 -12.148 6.508 1.00 92.25 127 VAL A CA 1
ATOM 990 C C . VAL A 1 127 ? -5.848 -11.538 5.584 1.00 92.25 127 VAL A C 1
ATOM 992 O O . VAL A 1 127 ? -6.613 -10.667 5.985 1.00 92.25 127 VAL A O 1
ATOM 995 N N . VAL A 1 128 ? -5.972 -12.027 4.344 1.00 94.06 128 VAL A N 1
ATOM 996 C CA . VAL A 1 128 ? -6.982 -11.527 3.396 1.00 94.06 128 VAL A CA 1
ATOM 997 C C . VAL A 1 128 ? -8.405 -11.781 3.900 1.00 94.06 128 VAL A C 1
ATOM 999 O O . VAL A 1 128 ? -9.279 -10.939 3.692 1.00 94.06 128 VAL A O 1
ATOM 1002 N N . LYS A 1 129 ? -8.676 -12.936 4.522 1.00 93.81 129 LYS A N 1
ATOM 1003 C CA . LYS A 1 129 ? -10.002 -13.238 5.087 1.00 93.81 129 LYS A CA 1
ATOM 1004 C C . LYS A 1 129 ? -10.310 -12.335 6.279 1.00 93.81 129 LYS A C 1
ATOM 1006 O O . LYS A 1 129 ? -11.400 -11.774 6.335 1.00 93.81 129 LYS A O 1
ATOM 1011 N N . GLU A 1 130 ? -9.350 -12.164 7.176 1.00 90.75 130 GLU A N 1
ATOM 1012 C CA . GLU A 1 130 ? -9.470 -11.293 8.342 1.00 90.75 130 GLU A CA 1
ATOM 1013 C C . GLU A 1 130 ? -9.746 -9.841 7.936 1.00 90.75 130 GLU A C 1
ATOM 1015 O O . GLU A 1 130 ? -10.772 -9.279 8.315 1.00 90.75 130 GLU A O 1
ATOM 1020 N N . LEU A 1 131 ? -8.914 -9.268 7.063 1.00 90.12 131 LEU A N 1
ATOM 1021 C CA . LEU A 1 131 ? -9.071 -7.891 6.588 1.00 90.12 131 LEU A CA 1
ATOM 1022 C C . LEU A 1 131 ? -10.388 -7.669 5.828 1.00 90.12 131 LEU A C 1
ATOM 1024 O O . LEU A 1 131 ? -10.963 -6.586 5.887 1.00 90.12 131 LEU A O 1
ATOM 1028 N N . LYS A 1 132 ? -10.913 -8.683 5.125 1.00 90.88 132 LYS A N 1
ATOM 1029 C CA . LYS A 1 132 ? -12.257 -8.604 4.522 1.00 90.88 132 LYS A CA 1
ATOM 1030 C C . LYS A 1 132 ? -13.354 -8.543 5.582 1.00 90.88 132 LYS A C 1
ATOM 1032 O O . LYS A 1 132 ? -14.294 -7.773 5.414 1.00 90.88 132 LYS A O 1
ATOM 1037 N N . ASN A 1 133 ? -13.239 -9.343 6.639 1.00 88.56 133 ASN A N 1
ATOM 1038 C CA . ASN A 1 133 ? -14.225 -9.411 7.720 1.00 88.56 133 ASN A CA 1
ATOM 1039 C C . ASN A 1 133 ? -14.183 -8.184 8.645 1.00 88.56 133 ASN A C 1
ATOM 1041 O O . ASN A 1 133 ? -15.176 -7.878 9.315 1.00 88.56 133 ASN A O 1
ATOM 1045 N N . ASN A 1 134 ? -13.043 -7.496 8.668 1.00 82.19 134 ASN A N 1
ATOM 1046 C CA . ASN A 1 134 ? -12.810 -6.284 9.446 1.00 82.19 134 ASN A CA 1
ATOM 1047 C C . ASN A 1 134 ? -12.954 -5.004 8.618 1.00 82.19 134 ASN A C 1
ATOM 1049 O O . ASN A 1 134 ? -12.846 -3.913 9.164 1.00 82.19 134 ASN A O 1
ATOM 1053 N N . LYS A 1 135 ? -13.242 -5.109 7.314 1.00 75.81 135 LYS A N 1
ATOM 1054 C CA . LYS A 1 135 ? -13.427 -3.944 6.449 1.00 75.81 135 LYS A CA 1
ATOM 1055 C C . LYS A 1 135 ? -14.541 -3.044 7.002 1.00 75.81 135 LYS A C 1
ATOM 1057 O O . LYS A 1 135 ? -15.675 -3.497 7.141 1.00 75.81 135 LYS A O 1
ATOM 1062 N N . GLY A 1 136 ? -14.215 -1.779 7.274 1.00 68.62 136 GLY A N 1
ATOM 1063 C CA . GLY A 1 136 ? -15.150 -0.812 7.862 1.00 68.62 136 GLY A CA 1
ATOM 1064 C C . GLY A 1 136 ? -15.337 -0.951 9.377 1.00 68.62 136 GLY A C 1
ATOM 1065 O O . GLY A 1 136 ? -16.251 -0.352 9.926 1.00 68.62 136 GLY A O 1
ATOM 1066 N N . LYS A 1 137 ? -14.491 -1.741 10.048 1.00 70.06 137 LYS A N 1
ATOM 1067 C CA . LYS A 1 137 ? -14.371 -1.794 11.514 1.00 70.06 137 LYS A CA 1
ATOM 1068 C C . LYS A 1 137 ? -13.065 -1.160 11.990 1.00 70.06 137 LYS A C 1
ATOM 1070 O O . LYS A 1 137 ? -12.613 -1.460 13.092 1.00 70.06 137 LYS A O 1
ATOM 1075 N N . ASP A 1 138 ? -12.433 -0.350 11.142 1.00 73.31 138 ASP A N 1
ATOM 1076 C CA . ASP A 1 138 ? -11.198 0.325 11.505 1.00 73.31 138 ASP A CA 1
ATOM 1077 C C . ASP A 1 138 ? -11.497 1.271 12.664 1.00 73.31 138 ASP A C 1
ATOM 1079 O O . ASP A 1 138 ? -12.387 2.122 12.597 1.00 73.31 138 ASP A O 1
ATOM 1083 N N . GLU A 1 139 ? -10.775 1.069 13.760 1.00 85.50 139 GLU A N 1
ATOM 1084 C CA . GLU A 1 139 ? -10.897 1.920 14.925 1.00 85.50 139 GLU A CA 1
ATOM 1085 C C . GLU A 1 139 ? -9.829 3.008 14.876 1.00 85.50 139 GLU A C 1
ATOM 1087 O O . GLU A 1 139 ? -8.634 2.728 14.737 1.00 85.50 139 GLU A O 1
ATOM 1092 N N . ARG A 1 140 ? -10.239 4.260 15.061 1.00 87.94 140 ARG A N 1
ATOM 1093 C CA . ARG A 1 140 ? -9.325 5.386 15.229 1.00 87.94 140 ARG A CA 1
ATOM 1094 C C . ARG A 1 140 ? -9.231 5.784 16.695 1.00 87.94 140 ARG A C 1
ATOM 1096 O O . ARG A 1 140 ? -10.178 5.670 17.472 1.00 87.94 140 ARG A O 1
ATOM 1103 N N . LYS A 1 141 ? -8.044 6.239 17.088 1.00 94.38 141 LYS A N 1
ATOM 1104 C CA . LYS A 1 141 ? -7.748 6.666 18.458 1.00 94.38 141 LYS A CA 1
ATOM 1105 C C . LYS A 1 141 ? -8.057 8.153 18.612 1.00 94.38 141 LYS A C 1
ATOM 1107 O O . LYS A 1 141 ? -7.507 8.960 17.866 1.00 94.38 141 LYS A O 1
ATOM 1112 N N . CYS A 1 142 ? -8.874 8.526 19.592 1.00 96.00 142 CYS A N 1
ATOM 1113 C CA . CYS A 1 142 ? -9.076 9.934 19.941 1.00 96.00 142 CYS A CA 1
ATOM 1114 C C . CYS A 1 142 ? -7.770 10.549 20.482 1.00 96.00 142 CYS A C 1
ATOM 1116 O O . CYS A 1 142 ? -7.116 9.951 21.342 1.00 96.00 142 CYS A O 1
ATOM 1118 N N . HIS A 1 143 ? -7.399 11.749 20.023 1.00 95.56 143 HIS A N 1
ATOM 1119 C CA . HIS A 1 143 ? -6.187 12.423 20.509 1.00 95.56 143 HIS A CA 1
ATOM 1120 C C . HIS A 1 143 ? -6.268 12.854 21.974 1.00 95.56 143 HIS A C 1
ATOM 1122 O O . HIS A 1 143 ? -5.235 12.879 22.623 1.00 95.56 143 HIS A O 1
ATOM 1128 N N . TRP A 1 144 ? -7.466 13.103 22.507 1.00 97.38 144 TRP A N 1
ATOM 1129 C CA . TRP A 1 144 ? -7.646 13.485 23.908 1.00 97.38 144 TRP A CA 1
ATOM 1130 C C . TRP A 1 144 ? -7.784 12.279 24.840 1.00 97.38 144 TRP A C 1
ATOM 1132 O O . TRP A 1 144 ? -6.914 11.992 25.651 1.00 97.38 144 TRP A O 1
ATOM 1142 N N . CYS A 1 145 ? -8.876 11.518 24.712 1.00 96.50 145 CYS A N 1
ATOM 1143 C CA . CYS A 1 145 ? -9.180 10.445 25.663 1.00 96.50 145 CYS A CA 1
ATOM 1144 C C . CYS A 1 145 ? -8.445 9.130 25.365 1.00 96.50 145 CYS A C 1
ATOM 1146 O O . CYS A 1 145 ? -8.571 8.172 26.128 1.00 96.50 145 CYS A O 1
ATOM 1148 N N . HIS A 1 146 ? -7.725 9.056 24.238 1.00 94.50 146 HIS A N 1
ATOM 1149 C CA . HIS A 1 146 ? -6.903 7.918 23.816 1.00 94.50 146 HIS A CA 1
ATOM 1150 C C . HIS A 1 146 ? -7.624 6.576 23.636 1.00 94.50 146 HIS A C 1
ATOM 1152 O O . HIS A 1 146 ? -6.976 5.570 23.334 1.00 94.50 146 HIS A O 1
ATOM 1158 N N . LYS A 1 147 ? -8.951 6.549 23.763 1.00 95.62 147 LYS A N 1
ATOM 1159 C CA . LYS A 1 147 ? -9.772 5.379 23.456 1.00 95.62 147 LYS A CA 1
ATOM 1160 C C . LYS A 1 147 ? -9.902 5.210 21.942 1.00 95.62 147 LYS A C 1
ATOM 1162 O O . LYS A 1 147 ? -9.806 6.178 21.180 1.00 95.62 147 LYS A O 1
ATOM 1167 N N . LYS A 1 148 ? -10.087 3.959 21.531 1.00 91.94 148 LYS A N 1
ATOM 1168 C CA . LYS A 1 148 ? -10.358 3.555 20.154 1.00 91.94 148 LYS A CA 1
ATOM 1169 C C . LYS A 1 148 ? -11.864 3.577 19.907 1.00 91.94 148 LYS A C 1
ATOM 1171 O O . LYS A 1 148 ? -12.621 3.127 20.763 1.00 91.94 148 LYS A O 1
ATOM 1176 N N . PHE A 1 149 ? -12.269 4.109 18.763 1.00 91.38 149 PHE A N 1
ATOM 1177 C CA . PHE A 1 149 ? -13.659 4.173 18.325 1.00 91.38 149 PHE A CA 1
ATOM 1178 C C . PHE A 1 149 ? -13.742 3.805 16.849 1.00 91.38 149 PHE A C 1
ATOM 1180 O O . PHE A 1 149 ? -12.788 4.097 16.125 1.00 91.38 149 PHE A O 1
ATOM 1187 N N . PRO A 1 150 ? -14.858 3.224 16.388 1.00 89.81 150 PRO A N 1
ATOM 1188 C CA . PRO A 1 150 ? -15.128 3.064 14.965 1.00 89.81 150 PRO A CA 1
ATOM 1189 C C . PRO A 1 150 ? -14.892 4.364 14.184 1.00 89.81 150 PRO A C 1
ATOM 1191 O O . PRO A 1 150 ? -15.170 5.455 14.684 1.00 89.81 150 PRO A O 1
ATOM 1194 N N . GLU A 1 151 ? -14.360 4.261 12.966 1.00 86.62 151 GLU A N 1
ATOM 1195 C CA . GLU A 1 151 ? -14.062 5.420 12.116 1.00 86.62 151 GLU A CA 1
ATOM 1196 C C . GLU A 1 151 ? -15.276 6.340 11.894 1.00 86.62 151 GLU A C 1
ATOM 1198 O O . GLU A 1 151 ? -15.114 7.557 11.860 1.00 86.62 151 GLU A O 1
ATOM 1203 N N . ASP A 1 152 ? -16.488 5.786 11.818 1.00 87.75 152 ASP A N 1
ATOM 1204 C CA . ASP A 1 152 ? -17.741 6.537 11.671 1.00 87.75 152 ASP A CA 1
ATOM 1205 C C . ASP A 1 152 ? -18.178 7.290 12.944 1.00 87.75 152 ASP A C 1
ATOM 1207 O O . ASP A 1 152 ? -19.091 8.112 12.888 1.00 87.75 152 ASP A O 1
ATOM 1211 N N . GLN A 1 153 ? -17.512 7.052 14.077 1.00 92.50 153 GLN A N 1
ATOM 1212 C CA . GLN A 1 153 ? -17.722 7.742 15.358 1.00 92.50 153 GLN A CA 1
ATOM 1213 C C . GLN A 1 153 ? -16.594 8.728 15.695 1.00 92.50 153 GLN A C 1
ATOM 1215 O O . GLN A 1 153 ? -16.541 9.263 16.804 1.00 92.50 153 GLN A O 1
ATOM 1220 N N . ILE A 1 154 ? -15.660 8.947 14.769 1.00 95.00 154 ILE A N 1
ATOM 1221 C CA . ILE A 1 154 ? -14.517 9.837 14.957 1.00 95.00 154 ILE A CA 1
ATOM 1222 C C . ILE A 1 154 ? -14.686 11.06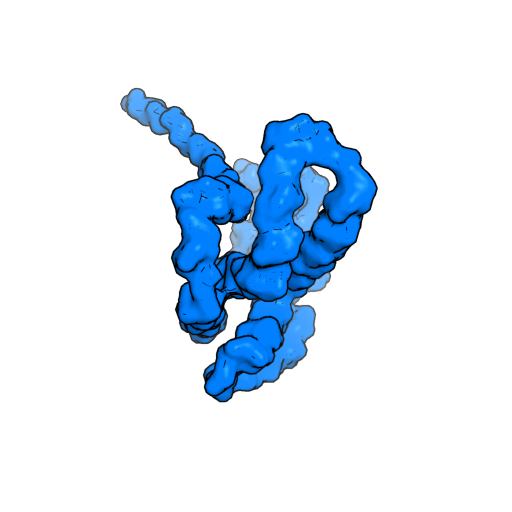8 14.072 1.00 95.00 154 ILE A C 1
ATOM 1224 O O . ILE A 1 154 ? -14.787 10.987 12.851 1.00 95.00 154 ILE A O 1
ATOM 1228 N N . GLU A 1 155 ? -14.661 12.233 14.702 1.00 94.62 155 GLU A N 1
ATOM 1229 C CA . GLU A 1 155 ? -14.700 13.529 14.042 1.00 94.62 155 GLU A CA 1
ATOM 1230 C C . GLU A 1 155 ? -13.274 14.044 13.831 1.00 94.62 155 GLU A C 1
ATOM 1232 O O . GLU A 1 155 ? -12.433 14.004 14.732 1.00 94.62 155 GLU A O 1
ATOM 1237 N N . ILE A 1 156 ? -12.988 14.556 12.634 1.00 94.88 156 ILE A N 1
ATOM 1238 C CA . ILE A 1 156 ? -11.718 15.224 12.338 1.00 94.88 156 ILE A CA 1
ATOM 1239 C C . ILE A 1 156 ? -11.884 16.723 12.599 1.00 94.88 156 ILE A C 1
ATOM 1241 O O . ILE A 1 156 ? -12.889 17.326 12.225 1.00 94.88 156 ILE A O 1
ATOM 1245 N N . CYS A 1 157 ? -10.880 17.343 13.219 1.00 94.75 157 CYS A N 1
ATOM 1246 C CA . CYS A 1 157 ? -10.827 18.779 13.454 1.00 94.75 157 CYS A CA 1
ATOM 1247 C C . CYS A 1 157 ? -11.030 19.545 12.144 1.00 94.75 157 CYS A C 1
ATOM 1249 O O . CYS A 1 157 ? -10.182 19.509 11.252 1.00 94.75 157 CYS A O 1
ATOM 1251 N N . SER A 1 158 ? -12.113 20.313 12.065 1.00 91.81 158 SER A N 1
ATOM 1252 C CA . SER A 1 158 ? -12.472 21.100 10.881 1.00 91.81 158 SER A CA 1
ATOM 1253 C C . SER A 1 158 ? -11.461 22.194 10.521 1.00 91.81 158 SER A C 1
ATOM 1255 O O . SER A 1 158 ? -11.481 22.691 9.400 1.00 91.81 158 SER A O 1
ATOM 1257 N N . LYS A 1 159 ? -10.569 22.574 11.448 1.00 92.88 159 LYS A N 1
ATOM 1258 C CA . LYS A 1 159 ? -9.549 23.606 11.216 1.00 92.88 159 LYS A CA 1
ATOM 1259 C C . LYS A 1 159 ? -8.244 23.044 10.657 1.00 92.88 159 LYS A C 1
ATOM 1261 O O . LYS A 1 159 ? -7.739 23.577 9.678 1.00 92.88 159 LYS A O 1
ATOM 1266 N N . CYS A 1 160 ? -7.691 21.994 11.265 1.00 93.69 160 CYS A N 1
ATOM 1267 C CA . CYS A 1 160 ? -6.383 21.455 10.867 1.00 93.69 160 CYS A CA 1
ATOM 1268 C C . CYS A 1 160 ? -6.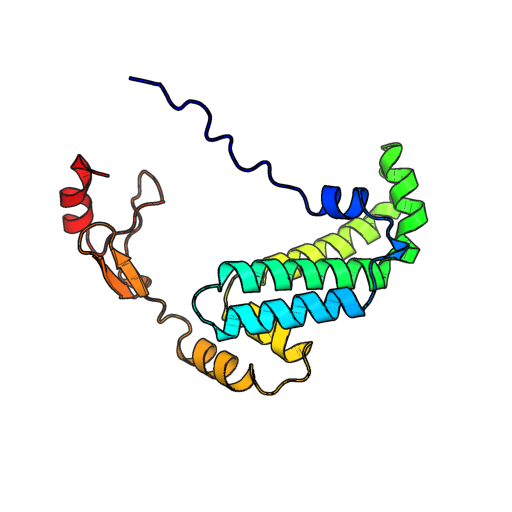469 20.186 10.011 1.00 93.69 160 CYS A C 1
ATOM 1270 O O . CYS A 1 160 ? -5.470 19.792 9.419 1.00 93.69 160 CYS A O 1
ATOM 1272 N N . SER A 1 161 ? -7.633 19.528 9.951 1.00 90.69 161 SER A N 1
ATOM 1273 C CA . SER A 1 161 ? -7.851 18.252 9.249 1.00 90.69 161 SER A CA 1
ATOM 1274 C C . SER A 1 161 ? -6.915 17.103 9.668 1.00 90.69 161 SER A C 1
ATOM 1276 O O . SER A 1 161 ? -6.826 16.098 8.969 1.00 90.69 161 SER A O 1
ATOM 1278 N N . SER A 1 162 ? -6.218 17.244 10.800 1.00 90.44 162 SER A N 1
ATOM 1279 C CA . SER A 1 162 ? -5.195 16.298 11.269 1.00 90.44 162 SER A CA 1
ATOM 1280 C C . SER A 1 162 ? -5.572 15.660 12.606 1.00 90.44 162 SER A C 1
ATOM 1282 O O . SER A 1 162 ? -5.526 14.439 12.760 1.00 90.44 162 SER A O 1
ATOM 1284 N N . ALA A 1 163 ? -6.018 16.461 13.578 1.00 92.50 163 ALA A N 1
ATOM 1285 C CA . ALA A 1 163 ? -6.441 15.912 14.857 1.00 92.50 163 ALA A CA 1
ATOM 1286 C C . ALA A 1 163 ? -7.836 15.282 14.780 1.00 92.50 163 ALA A C 1
ATOM 1288 O O . ALA A 1 163 ? -8.740 15.858 14.183 1.00 92.50 163 ALA A O 1
ATOM 1289 N N . GLN A 1 164 ? -8.015 14.130 15.426 1.00 96.75 164 GLN A N 1
ATOM 1290 C CA . GLN A 1 164 ? -9.265 13.381 15.453 1.00 96.75 164 GLN A CA 1
ATOM 1291 C C . GLN A 1 164 ? -9.771 13.151 16.886 1.00 96.75 164 GLN A C 1
ATOM 1293 O O . GLN A 1 164 ? -8.991 12.882 17.809 1.00 96.75 164 GLN A O 1
ATOM 1298 N N . TYR A 1 165 ? -11.084 13.240 17.071 1.00 97.25 165 TYR A N 1
ATOM 1299 C CA . TYR A 1 165 ? -11.744 13.227 18.372 1.00 97.25 165 TYR A CA 1
ATOM 1300 C C . TYR A 1 165 ? -13.005 12.370 18.331 1.00 97.25 165 TYR A C 1
ATOM 1302 O O . TYR A 1 165 ? -13.674 12.298 17.312 1.00 97.25 165 TYR A O 1
ATOM 1310 N N . CYS A 1 166 ? -13.345 11.718 19.443 1.00 97.19 166 CYS A N 1
ATOM 1311 C CA . CYS A 1 166 ? -14.601 10.967 19.541 1.00 97.19 166 CYS A CA 1
ATOM 1312 C C . CYS A 1 166 ? -15.816 11.857 19.851 1.00 97.19 166 CYS A C 1
ATOM 1314 O O . CYS A 1 166 ? -16.940 11.371 19.878 1.00 97.19 166 CYS A O 1
ATOM 1316 N N . SER A 1 167 ? -15.589 13.131 20.180 1.00 97.06 167 SER A N 1
ATOM 1317 C CA . SER A 1 167 ? -16.634 14.114 20.459 1.00 97.06 167 SER A CA 1
ATOM 1318 C C . SER A 1 167 ? -16.075 15.538 20.428 1.00 97.06 167 SER A C 1
ATOM 1320 O O . SER A 1 167 ? -14.880 15.760 20.662 1.00 97.06 167 SER A O 1
ATOM 1322 N N . SER A 1 168 ? -16.965 16.512 20.240 1.00 96.44 168 SER A N 1
ATOM 1323 C CA . SER A 1 168 ? -16.674 17.945 20.374 1.00 96.44 168 SER A CA 1
ATOM 1324 C C . SER A 1 168 ? -16.174 18.334 21.773 1.00 96.44 168 SER A C 1
ATOM 1326 O O . SER A 1 168 ? -15.380 19.265 21.914 1.00 96.44 168 SER A O 1
ATOM 1328 N N . GLU A 1 169 ? -16.570 17.593 22.811 1.00 97.62 169 GLU A N 1
ATOM 1329 C CA . GLU A 1 169 ? -16.057 17.757 24.174 1.00 97.62 169 GLU A CA 1
ATOM 1330 C C . GLU A 1 169 ? -14.567 17.408 24.239 1.00 97.62 169 GLU A C 1
ATOM 1332 O O . GLU A 1 169 ? -13.766 18.233 24.670 1.00 97.62 169 GLU A O 1
ATOM 1337 N N . CYS A 1 170 ? -14.171 16.242 23.715 1.00 97.62 170 CYS A N 1
ATOM 1338 C CA . CYS A 1 170 ? -12.764 15.844 23.650 1.00 97.62 170 CYS A CA 1
ATOM 1339 C C . CYS A 1 170 ? -11.920 16.826 22.827 1.00 97.62 170 CYS A C 1
ATOM 1341 O O . CYS A 1 170 ? -10.787 17.120 23.202 1.00 97.62 170 CYS A O 1
ATOM 1343 N N . GLN A 1 171 ? -12.469 17.354 21.730 1.00 97.50 171 GLN A N 1
ATOM 1344 C CA . GLN A 1 171 ? -11.808 18.399 20.947 1.00 97.50 171 GLN A CA 1
ATOM 1345 C C . GLN A 1 171 ? -11.603 19.681 21.763 1.00 97.50 171 GLN A C 1
ATOM 1347 O O . GLN A 1 171 ? -10.523 20.264 21.730 1.00 97.50 171 GLN A O 1
ATOM 1352 N N . THR A 1 172 ? -12.629 20.121 22.492 1.00 96.75 172 THR A N 1
ATOM 1353 C CA . THR A 1 172 ? -12.577 21.358 23.282 1.00 96.75 172 THR A CA 1
ATOM 1354 C C . THR A 1 172 ? -11.628 21.226 24.471 1.00 96.75 172 THR A C 1
ATOM 1356 O O . THR A 1 172 ? -10.867 22.149 24.746 1.00 96.75 172 THR A O 1
ATOM 1359 N N . SER A 1 173 ? -11.621 20.073 25.147 1.00 96.69 173 SER A N 1
ATOM 1360 C CA . SER A 1 173 ? -10.711 19.802 26.265 1.00 96.69 173 SER A CA 1
ATOM 1361 C C . SER A 1 173 ? -9.246 19.749 25.840 1.00 96.69 173 SER A C 1
ATOM 1363 O O . SER A 1 173 ? -8.397 20.242 26.571 1.00 96.69 173 SER A O 1
ATOM 1365 N N . HIS A 1 174 ? -8.957 19.200 24.657 1.00 96.38 174 HIS A N 1
ATOM 1366 C CA . HIS A 1 174 ? -7.601 19.169 24.109 1.00 96.38 174 HIS A CA 1
ATOM 1367 C C . HIS A 1 174 ? -7.163 20.510 23.509 1.00 96.38 174 HIS A C 1
ATOM 1369 O O . HIS A 1 174 ? -5.976 20.716 23.310 1.00 96.38 174 HIS A O 1
ATOM 1375 N N . TRP A 1 175 ? -8.084 21.443 23.234 1.00 94.44 175 TRP A N 1
ATOM 1376 C CA . TRP A 1 175 ? -7.790 22.702 22.536 1.00 94.44 175 TRP A CA 1
ATOM 1377 C C . TRP A 1 175 ? -6.597 23.513 23.087 1.00 94.44 175 TRP A C 1
ATOM 1379 O O . TRP A 1 175 ? -5.875 24.085 22.274 1.00 94.44 175 TRP A O 1
ATOM 1389 N N . PRO A 1 176 ? -6.343 23.584 24.411 1.00 94.50 176 PRO A N 1
ATOM 1390 C CA . PRO A 1 176 ? -5.167 24.278 24.944 1.00 94.50 176 PRO A CA 1
ATOM 1391 C C . PRO A 1 176 ? -3.821 23.631 24.576 1.00 94.50 176 PRO A C 1
ATOM 1393 O O . PRO A 1 176 ? -2.810 24.326 24.561 1.00 94.50 176 PRO A O 1
ATOM 1396 N N . GLU A 1 177 ? -3.812 22.323 24.306 1.00 92.25 177 GLU A N 1
ATOM 1397 C CA . GLU A 1 177 ? -2.630 21.509 23.972 1.00 92.25 177 GLU A CA 1
ATOM 1398 C C . GLU A 1 177 ? -2.576 21.120 22.480 1.00 92.25 177 GLU A C 1
ATOM 1400 O O . GLU A 1 177 ? -1.591 20.531 22.037 1.00 92.25 177 GLU A O 1
ATOM 1405 N N . HIS A 1 178 ? -3.643 21.427 21.731 1.00 83.81 178 HIS A N 1
ATOM 1406 C CA . HIS A 1 178 ? -3.882 20.979 20.359 1.00 83.81 178 HIS A CA 1
ATOM 1407 C C . HIS A 1 178 ? -2.866 21.499 19.338 1.00 83.81 178 HIS A C 1
ATOM 1409 O O . HIS A 1 178 ? -2.597 22.721 19.320 1.00 83.81 178 HIS A O 1
#

Secondary structure (DSSP, 8-state):
--------------HHHHHHHS-GGG--HHHHHHHHHHHHHHHHTSS-HHHHHHHHHHHHHHHHHHHHHHHHHHHHHHHTTT---GGGHHHHHHHHHHHHHHHT--SHHHHHHHHHHHS--SHHHHHHHHHHHTTT-PEEEPTTT--EEEGGG-EEPTTTS--EESSHHHHHHHTTT-

pLDDT: mean 80.35, std 17.38, range [35.75, 97.62]

Foldseek 3Di:
DDDDDDPDDPPPCDLVVVCVPDDLVPLDPVVLLVLLVVLLVQLLVVPRLVSNLVSLLSSLLSVLCVVCVVVCPVVVVVVVVVPPDPVCVVVCVSVVVSNVLSVVSPDSLSSLVSSVVVPVDPSSVVVNVVCVVCPQVDWDAQPQPRDTDGPVQWDADPPPSPHIHSDPVSVVVCVVVD

Sequence (178 aa):
EMMDADEGAPQGFTFIQYCAGHNQNEIDDDMIQLLRADAVNSILNHSEDGMARKLARIALRLEMLTKYGDQWKPLISQVKNRQASDELLPFAKHMGKATQKADNLETPLEVAKYLHKHVPCGCLLGVVKELKNNKGKDERKCHWCHKKFPEDQIEICSKCSSAQYCSSECQTSHWPEH

Organism: NCBI:txid265543

InterPro domains:
  IPR002893 Zinc finger, MYND-type [PF01753] (142-178)
  IPR002893 Zinc finger, MYND-type [PS50865] (142-178)